Protein AF-A0A8S9LQL3-F1 (afdb_monomer_lite)

Organism: Brassica cretica (NCBI:txid69181)

Radius of gyration: 16.99 Å; chains: 1; bounding box: 40×44×45 Å

Secondary structure (DSSP, 8-state):
---PPPPTTPPPS--HHHHHHHHHHTT--TTS---PPPTT-BTTBPPTT-----HHHHHTT---SSPPHHHHHHHHHTT--GGGB-HHHHHHHHHHHHHHHHTTPPP-HHHHHHHEEEEEETTTTEEEEEE-TT-TTTHHHHHHHHHHHHHHHHHHTT--

Foldseek 3Di:
DDDDPDDVQPFDPDDPVNVVVLCVVLVADPVDDDDGDDGPDDQVHHDPPDHHDDPCCCPPLVQGPPGDPQVVQLCVVLVHGNVQEDSVQSNVVVLVVVVCVVVVHDDHSVNLVQQWDWDDDPPGSHIYTDGDPPCPVVVVVSVVVSVVVVVVVVVVVVPD

pLDDT: mean 80.4, std 18.72, range [28.25, 97.31]

Sequence (160 aa):
MNHRPVEAGAPSRSTSEFLEVMRSFYHMSDAVEFRVPRQGECASSPPEGFFTCYEAFVVRCRLWFPIPEIIVRVLGRFEVAISQLNPLSIQHLIGILVLSYEHGLSLTADHFEALLRLQIIRDTDTYKLVPRNFMSVEWSFFLDFLYAEESSKGAEVCAS

Structure (mmCIF, N/CA/C/O backbone):
data_AF-A0A8S9LQL3-F1
#
_entry.id   AF-A0A8S9LQL3-F1
#
loop_
_atom_site.group_PDB
_atom_site.id
_atom_site.type_symbol
_atom_site.label_atom_id
_atom_site.label_alt_id
_atom_site.label_comp_id
_atom_site.label_asym_id
_atom_site.label_entity_id
_atom_site.label_seq_id
_atom_site.pdbx_PDB_ins_code
_atom_site.Cartn_x
_atom_site.Cartn_y
_atom_site.Cartn_z
_atom_site.occupancy
_atom_site.B_iso_or_equiv
_atom_site.auth_seq_id
_atom_site.auth_comp_id
_atom_site.auth_asym_id
_atom_site.auth_atom_id
_atom_site.pdbx_PDB_model_num
ATOM 1 N N . MET A 1 1 ? 8.532 12.648 15.433 1.00 34.28 1 MET A N 1
ATOM 2 C CA . MET A 1 1 ? 7.172 12.301 15.901 1.00 34.28 1 MET A CA 1
ATOM 3 C C . MET A 1 1 ? 7.318 11.452 17.149 1.00 34.28 1 MET A C 1
ATOM 5 O O . MET A 1 1 ? 8.000 10.441 17.088 1.00 34.28 1 MET A O 1
ATOM 9 N N . ASN A 1 2 ? 6.750 11.885 18.275 1.00 28.25 2 ASN A N 1
ATOM 10 C CA . ASN A 1 2 ? 6.741 11.093 19.505 1.00 28.25 2 ASN A CA 1
ATOM 11 C C . ASN A 1 2 ? 5.686 9.991 19.356 1.00 28.25 2 ASN A C 1
ATOM 13 O O . ASN A 1 2 ? 4.490 10.283 19.372 1.00 28.25 2 ASN A O 1
ATOM 17 N N . HIS A 1 3 ? 6.120 8.746 19.166 1.00 44.94 3 HIS A N 1
ATOM 18 C CA . HIS A 1 3 ? 5.233 7.588 19.174 1.00 44.94 3 HIS A CA 1
ATOM 19 C C . HIS A 1 3 ? 4.821 7.307 20.620 1.00 44.94 3 HIS A C 1
ATOM 21 O O . HIS A 1 3 ? 5.564 6.697 21.382 1.00 44.94 3 HIS A O 1
ATOM 27 N N . ARG A 1 4 ? 3.639 7.786 21.021 1.00 45.12 4 ARG A N 1
ATOM 28 C CA . ARG A 1 4 ? 2.955 7.189 22.170 1.00 45.12 4 ARG A CA 1
ATOM 29 C C . ARG A 1 4 ? 2.457 5.809 21.731 1.00 45.12 4 ARG A C 1
ATOM 31 O O . ARG A 1 4 ? 1.842 5.738 20.664 1.00 45.12 4 ARG A O 1
ATOM 38 N N . PRO A 1 5 ? 2.707 4.741 22.505 1.00 51.28 5 PRO A N 1
ATOM 39 C CA . PRO A 1 5 ? 2.065 3.457 22.266 1.00 51.28 5 PRO A CA 1
ATOM 40 C C . PRO A 1 5 ? 0.549 3.667 22.271 1.00 51.28 5 PRO A C 1
ATOM 42 O O . PRO A 1 5 ? 0.011 4.271 23.199 1.00 51.28 5 PRO A O 1
ATOM 45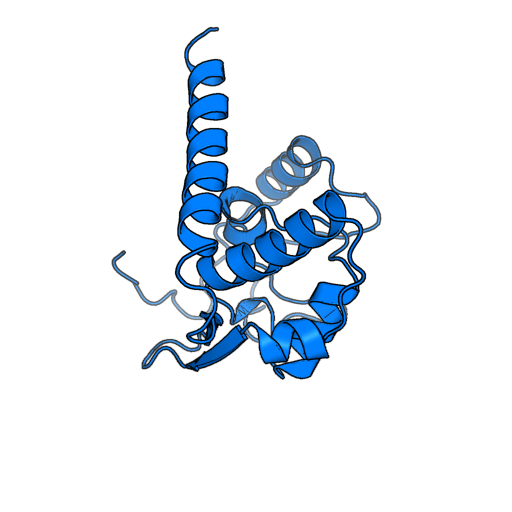 N N . VAL A 1 6 ? -0.128 3.240 21.208 1.00 58.03 6 VAL A N 1
ATOM 46 C CA . VAL A 1 6 ? -1.593 3.184 21.196 1.00 58.03 6 VAL A CA 1
ATOM 47 C C . VAL A 1 6 ? -1.986 2.064 22.155 1.00 58.03 6 VAL A C 1
ATOM 49 O O . VAL A 1 6 ? -1.499 0.945 22.011 1.00 58.03 6 VAL A O 1
ATOM 52 N N . GLU A 1 7 ? -2.810 2.367 23.159 1.00 57.31 7 GLU A N 1
ATOM 53 C CA . GLU A 1 7 ? -3.275 1.359 24.113 1.00 57.31 7 GLU A CA 1
ATOM 54 C C . GLU A 1 7 ? -4.051 0.256 23.382 1.00 57.31 7 GLU A C 1
ATOM 56 O O . GLU A 1 7 ? -4.892 0.527 22.520 1.00 57.31 7 GLU A O 1
ATOM 61 N N . ALA A 1 8 ? -3.763 -1.001 23.721 1.00 60.75 8 ALA A N 1
ATOM 62 C CA . ALA A 1 8 ? -4.481 -2.139 23.167 1.00 60.75 8 ALA A CA 1
ATOM 63 C C . ALA A 1 8 ? -5.974 -2.029 23.521 1.00 60.75 8 ALA A C 1
ATOM 65 O O . ALA A 1 8 ? -6.335 -1.948 24.693 1.00 60.75 8 ALA A O 1
ATOM 66 N N . GLY A 1 9 ? -6.837 -2.009 22.502 1.00 62.66 9 GLY A N 1
ATOM 67 C CA . GLY A 1 9 ? -8.284 -1.843 22.675 1.00 62.66 9 GLY A CA 1
ATOM 68 C C . GLY A 1 9 ? -8.772 -0.392 22.744 1.00 62.66 9 GLY A C 1
ATOM 69 O O . GLY A 1 9 ? -9.968 -0.179 22.950 1.00 62.66 9 GLY A O 1
ATOM 70 N N . ALA A 1 10 ? -7.897 0.602 22.543 1.00 67.69 10 ALA A N 1
ATOM 71 C CA . ALA A 1 10 ? -8.336 1.981 22.361 1.00 67.69 10 ALA A CA 1
ATOM 72 C C . ALA A 1 10 ? -9.266 2.090 21.134 1.00 67.69 10 ALA A C 1
ATOM 74 O O . ALA A 1 10 ? -8.989 1.474 20.098 1.00 67.69 10 ALA A O 1
ATOM 75 N N . PRO A 1 11 ? -10.359 2.869 21.223 1.00 71.88 11 PRO A N 1
ATOM 76 C CA . PRO A 1 11 ? -11.258 3.061 20.096 1.00 71.88 11 PRO A CA 1
ATOM 77 C C . PRO A 1 11 ? -10.519 3.694 18.915 1.00 71.88 11 PRO A C 1
ATOM 79 O O . PRO A 1 11 ? -9.566 4.463 19.083 1.00 71.88 11 PRO A O 1
ATOM 82 N N . SER A 1 12 ? -10.984 3.377 17.705 1.00 79.25 12 SER A N 1
ATOM 83 C CA . SER A 1 12 ? -10.486 4.025 16.497 1.00 79.25 12 SER A CA 1
ATOM 84 C C . SER A 1 12 ? -10.614 5.541 16.620 1.00 79.25 12 SER A C 1
ATOM 86 O O . SER A 1 12 ? -11.613 6.062 17.111 1.00 79.25 12 SER A O 1
ATOM 88 N N . ARG A 1 13 ? -9.596 6.255 16.137 1.00 83.06 13 ARG A N 1
ATOM 89 C CA . ARG A 1 13 ? -9.666 7.713 15.978 1.00 83.06 13 ARG A CA 1
ATOM 90 C C . ARG A 1 13 ? -10.465 8.128 14.737 1.00 83.06 13 ARG A C 1
ATOM 92 O O . ARG A 1 13 ? -10.796 9.301 14.619 1.00 83.06 13 ARG A O 1
ATOM 99 N N . SER A 1 14 ? -10.737 7.177 13.844 1.00 86.12 14 SER A N 1
ATOM 100 C CA . SER A 1 14 ? -11.553 7.351 12.643 1.00 86.12 14 SER A CA 1
ATOM 101 C C . SER A 1 14 ? -13.037 7.252 12.971 1.00 86.12 14 SER A C 1
ATOM 103 O O . SER A 1 14 ? -13.421 6.429 13.806 1.00 86.12 14 SER A O 1
ATOM 105 N N . THR A 1 15 ? -13.869 8.016 12.268 1.00 90.31 15 THR A N 1
ATOM 106 C CA . THR A 1 15 ? -15.334 7.937 12.360 1.00 90.31 15 THR A CA 1
ATOM 107 C C . THR A 1 15 ? -15.944 7.597 11.001 1.00 90.31 15 THR A C 1
ATOM 109 O O . THR A 1 15 ? -15.305 7.780 9.964 1.00 90.31 15 THR A O 1
ATOM 112 N N . SER A 1 16 ? -17.185 7.102 10.989 1.00 90.50 16 SER A N 1
ATOM 113 C CA . SER A 1 16 ? -17.941 6.839 9.754 1.00 90.50 16 SER A CA 1
ATOM 114 C C . SER A 1 16 ? -18.029 8.075 8.864 1.00 90.50 16 SER A C 1
ATOM 116 O O . SER A 1 16 ? -17.794 7.986 7.663 1.00 90.50 16 SER A O 1
ATOM 118 N N . GLU A 1 17 ? -18.275 9.237 9.466 1.00 93.50 17 GLU A N 1
ATOM 119 C CA . GLU A 1 17 ? -18.403 10.516 8.762 1.00 93.50 17 GLU A CA 1
ATOM 120 C C . GLU A 1 17 ? -17.076 10.900 8.099 1.00 93.50 17 GLU A C 1
ATOM 122 O O . GLU A 1 17 ? -17.052 11.381 6.967 1.00 93.50 17 GLU A O 1
ATOM 127 N N . PHE A 1 18 ? -15.945 10.646 8.767 1.00 91.50 18 PHE A N 1
ATOM 128 C CA . PHE A 1 18 ? -14.633 10.889 8.174 1.00 91.50 18 PHE A CA 1
ATOM 129 C C . PHE A 1 18 ? -14.363 9.974 6.972 1.00 91.50 18 PHE A C 1
ATOM 131 O O . PHE A 1 18 ? -13.838 10.435 5.956 1.00 91.50 18 PHE A O 1
ATOM 138 N N . LEU A 1 19 ? -14.760 8.699 7.046 1.00 91.62 19 LEU A N 1
ATOM 139 C CA . LEU A 1 19 ? -14.639 7.769 5.918 1.00 91.62 19 LEU A CA 1
ATOM 140 C C . LEU A 1 19 ? -15.507 8.196 4.725 1.00 91.62 19 LEU A C 1
ATOM 142 O O . LEU A 1 19 ? -15.059 8.090 3.582 1.00 91.62 19 LEU A O 1
ATOM 146 N N . GLU A 1 20 ? -16.711 8.719 4.970 1.00 92.75 20 GLU A N 1
ATOM 147 C CA . GLU A 1 20 ? -17.578 9.279 3.924 1.00 92.75 20 GLU A CA 1
ATOM 148 C C . GLU A 1 20 ? -16.946 10.504 3.253 1.00 92.75 20 GLU A C 1
ATOM 150 O O . GLU A 1 20 ? -16.898 10.583 2.021 1.00 92.75 20 GLU A O 1
ATOM 155 N N . VAL A 1 21 ? -16.388 11.424 4.049 1.00 92.75 21 VAL A N 1
ATOM 156 C CA . VAL A 1 21 ? -15.652 12.591 3.537 1.00 92.75 21 VAL A CA 1
ATOM 157 C C . VAL A 1 21 ? -14.460 12.150 2.694 1.00 92.75 21 VAL A C 1
ATOM 159 O O . VAL A 1 21 ? -14.289 12.642 1.579 1.00 92.75 21 VAL A O 1
ATOM 162 N N . MET A 1 22 ? -13.661 11.195 3.180 1.00 90.75 22 MET A N 1
ATOM 163 C CA . MET A 1 22 ? -12.547 10.642 2.412 1.00 90.75 22 MET A CA 1
ATOM 164 C C . MET A 1 22 ? -13.023 10.033 1.091 1.00 90.75 22 MET A C 1
ATOM 166 O O . MET A 1 22 ? -12.433 10.318 0.049 1.00 90.75 22 MET A O 1
ATOM 170 N N . ARG A 1 23 ? -14.075 9.204 1.109 1.00 91.38 23 ARG A N 1
ATOM 171 C CA . ARG A 1 23 ? -14.612 8.569 -0.106 1.00 91.38 23 ARG A CA 1
ATOM 172 C C . ARG A 1 23 ? -15.020 9.612 -1.137 1.00 91.38 23 ARG A C 1
ATOM 174 O O . ARG A 1 23 ? -14.625 9.485 -2.294 1.00 91.38 23 ARG A O 1
ATOM 181 N N . SER A 1 24 ? -15.746 10.642 -0.709 1.00 91.69 24 SER A N 1
ATOM 182 C CA . SER A 1 24 ? -16.176 11.739 -1.577 1.00 91.69 24 SER A CA 1
ATOM 183 C C . SER A 1 24 ? -14.984 12.512 -2.150 1.00 91.69 24 SER A C 1
ATOM 185 O O . SER A 1 24 ? -14.859 12.652 -3.366 1.00 91.69 24 SER A O 1
ATOM 187 N N . PHE A 1 25 ? -14.059 12.941 -1.286 1.00 91.12 25 PHE A N 1
ATOM 188 C CA . PHE A 1 25 ? -12.931 13.793 -1.667 1.00 91.12 25 PHE A CA 1
ATOM 189 C C . PHE A 1 25 ? -11.923 13.095 -2.591 1.00 91.12 25 PHE A C 1
ATOM 191 O O . PHE A 1 25 ? -11.362 13.727 -3.482 1.00 91.12 25 PHE A O 1
ATOM 198 N N . TYR A 1 26 ? -11.691 11.794 -2.394 1.00 89.19 26 TYR A N 1
ATOM 199 C CA . TYR A 1 26 ? -10.761 11.003 -3.208 1.00 89.19 26 TYR A CA 1
ATOM 200 C C . TYR A 1 26 ? -11.449 10.205 -4.324 1.00 89.19 26 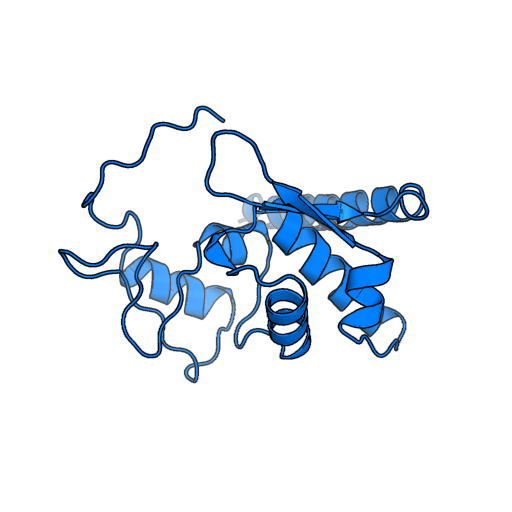TYR A C 1
ATOM 202 O O . TYR A 1 26 ? -10.797 9.373 -4.953 1.00 89.19 26 TYR A O 1
ATOM 210 N N . HIS A 1 27 ? -12.744 10.440 -4.567 1.00 90.00 27 HIS A N 1
ATOM 211 C CA . HIS A 1 27 ? -13.543 9.745 -5.584 1.00 90.00 27 HIS A CA 1
ATOM 212 C C . HIS A 1 27 ? -13.400 8.216 -5.522 1.00 90.00 27 HIS A C 1
ATOM 214 O O . HIS A 1 27 ? -13.264 7.539 -6.543 1.00 90.00 27 HIS A O 1
ATOM 220 N N . MET A 1 28 ? -13.384 7.665 -4.306 1.00 90.06 28 MET A N 1
ATOM 221 C CA . MET A 1 28 ? -13.185 6.230 -4.115 1.00 90.06 28 MET A CA 1
ATOM 222 C C . MET A 1 28 ? -14.432 5.459 -4.551 1.00 90.06 28 MET A C 1
ATOM 224 O O . MET A 1 28 ? -15.555 5.858 -4.251 1.00 90.06 28 MET A O 1
ATOM 228 N N . SER A 1 29 ? -14.225 4.339 -5.245 1.00 90.06 29 SER A N 1
ATOM 229 C CA . SER A 1 29 ? -15.313 3.509 -5.768 1.00 90.06 29 SER A CA 1
ATOM 230 C C . SER A 1 29 ? -16.187 2.916 -4.656 1.00 90.06 29 SER A C 1
ATOM 232 O O . SER A 1 29 ? -15.672 2.419 -3.652 1.00 90.06 29 SER A O 1
ATOM 234 N N . ASP A 1 30 ? -17.500 2.858 -4.893 1.00 90.19 30 ASP A N 1
ATOM 235 C CA . ASP A 1 30 ? -18.459 2.142 -4.036 1.00 90.19 30 ASP A CA 1
ATOM 236 C C . ASP A 1 30 ? -18.238 0.620 -4.022 1.00 90.19 30 ASP A C 1
ATOM 238 O O . ASP A 1 30 ? -18.784 -0.077 -3.171 1.00 90.19 30 ASP A O 1
ATOM 242 N N . ALA A 1 31 ? -17.397 0.093 -4.921 1.00 91.31 31 ALA A N 1
ATOM 243 C CA . ALA A 1 31 ? -16.974 -1.306 -4.903 1.00 91.31 31 ALA A CA 1
ATOM 244 C C . ALA A 1 31 ? -16.055 -1.652 -3.713 1.00 91.31 31 ALA A C 1
ATOM 246 O O . ALA A 1 31 ? -15.807 -2.830 -3.462 1.00 91.31 31 ALA A O 1
ATOM 247 N N . VAL A 1 32 ? -15.525 -0.651 -2.997 1.00 91.31 32 VAL A N 1
ATOM 248 C CA . VAL A 1 32 ? -14.659 -0.843 -1.826 1.00 91.31 32 VAL A CA 1
ATOM 249 C C . VAL A 1 32 ? -15.400 -0.424 -0.563 1.00 91.31 32 VAL A C 1
ATOM 251 O O . VAL A 1 32 ? -15.824 0.725 -0.438 1.00 91.31 32 VAL A O 1
ATOM 254 N N . GLU A 1 33 ? -15.511 -1.333 0.404 1.00 93.19 33 GLU A N 1
ATOM 255 C CA . GLU A 1 33 ? -16.073 -1.042 1.724 1.00 93.19 33 GLU A CA 1
ATOM 256 C C . GLU A 1 33 ? -14.998 -0.482 2.669 1.00 93.19 33 GLU A C 1
ATOM 258 O O . GLU A 1 33 ? -13.986 -1.129 2.936 1.00 93.19 33 GLU A O 1
ATOM 263 N N . PHE A 1 34 ? -15.245 0.711 3.218 1.00 91.56 34 PHE A N 1
ATOM 264 C CA . PHE A 1 34 ? -14.481 1.258 4.339 1.00 91.56 34 PHE A CA 1
ATOM 265 C C . PHE A 1 34 ? -15.305 1.130 5.615 1.00 91.56 34 PHE A C 1
ATOM 267 O O . PHE A 1 34 ? -16.468 1.533 5.650 1.00 91.56 34 PHE A O 1
ATOM 274 N N . ARG A 1 35 ? -14.693 0.597 6.675 1.00 90.75 35 ARG A N 1
ATOM 275 C CA . ARG A 1 35 ? -15.363 0.343 7.952 1.00 90.75 35 ARG A CA 1
ATOM 276 C C . ARG A 1 35 ? -14.449 0.721 9.111 1.00 90.75 35 ARG A C 1
ATOM 278 O O . ARG A 1 35 ? -13.286 0.323 9.144 1.00 90.75 35 ARG A O 1
ATOM 285 N N . VAL A 1 36 ? -14.987 1.454 10.082 1.00 89.69 36 VAL A N 1
ATOM 286 C CA . VAL A 1 36 ? -14.301 1.702 11.357 1.00 89.69 36 VAL A CA 1
ATOM 287 C C . VAL A 1 36 ? -14.254 0.392 12.164 1.00 89.69 36 VAL A C 1
ATOM 289 O O . VAL A 1 36 ? -15.280 -0.293 12.233 1.00 89.69 36 VAL A O 1
ATOM 292 N N . PRO A 1 37 ? -13.113 0.023 12.783 1.00 86.50 37 PRO A N 1
ATOM 293 C CA . PRO A 1 37 ? -13.041 -1.142 13.664 1.00 86.50 37 PRO A CA 1
ATOM 294 C C . PRO A 1 37 ? -14.091 -1.088 14.782 1.00 86.50 37 PRO A C 1
ATOM 296 O O . PRO A 1 37 ? -14.267 -0.053 15.432 1.00 86.50 37 PRO A O 1
ATOM 299 N N . ARG A 1 38 ? -14.784 -2.204 15.014 1.00 86.31 38 ARG A N 1
ATOM 300 C CA . ARG A 1 38 ? -15.747 -2.362 16.114 1.00 86.31 38 ARG A CA 1
ATOM 301 C C . ARG A 1 38 ? -15.019 -2.580 17.439 1.00 86.31 38 ARG A C 1
ATOM 303 O O . ARG A 1 38 ? -13.837 -2.916 17.476 1.00 86.31 38 ARG A O 1
ATOM 310 N N . GLN A 1 39 ? -15.741 -2.428 18.548 1.00 82.81 39 GLN A N 1
ATOM 311 C CA . GLN A 1 39 ? -15.192 -2.713 19.872 1.00 82.81 39 GLN A CA 1
ATOM 312 C C . GLN A 1 39 ? -14.646 -4.150 19.939 1.00 82.81 39 GLN A C 1
ATOM 314 O O . GLN A 1 39 ? -15.351 -5.100 19.605 1.00 82.81 39 GLN A O 1
ATOM 319 N N . GLY A 1 40 ? -13.393 -4.293 20.375 1.00 82.44 40 GLY A N 1
ATOM 320 C CA . GLY A 1 40 ? -12.699 -5.581 20.473 1.00 82.44 40 GLY A CA 1
ATOM 321 C C . GLY A 1 40 ? -11.972 -6.025 19.199 1.00 82.44 40 GLY A C 1
ATOM 322 O O . GLY A 1 40 ? -11.170 -6.952 19.268 1.00 82.44 40 GLY A O 1
ATOM 323 N N . GLU A 1 41 ? -12.188 -5.364 18.059 1.00 86.50 41 GLU A N 1
ATOM 324 C CA . GLU A 1 41 ? -11.395 -5.601 16.850 1.00 86.50 41 GLU A CA 1
ATOM 325 C C . GLU A 1 41 ? -10.066 -4.830 16.916 1.00 86.50 41 GLU A C 1
ATOM 327 O O . GLU A 1 41 ? -9.991 -3.724 17.456 1.00 86.50 41 GLU A O 1
ATOM 332 N N . CYS A 1 42 ? -9.004 -5.407 16.349 1.00 81.50 42 CYS A N 1
ATOM 333 C CA . CYS A 1 42 ? -7.666 -4.820 16.364 1.00 81.50 42 CYS A CA 1
ATOM 334 C C . CYS A 1 42 ? -7.104 -4.686 14.947 1.00 81.50 42 CYS A C 1
ATOM 336 O O . CYS A 1 42 ? -7.281 -5.564 14.108 1.00 81.50 42 CYS A O 1
ATOM 338 N N . ALA A 1 43 ? -6.334 -3.623 14.713 1.00 79.81 43 ALA A N 1
ATOM 339 C CA . ALA A 1 43 ? -5.593 -3.392 13.475 1.00 79.81 43 ALA A CA 1
ATOM 340 C C . ALA A 1 43 ? -4.680 -4.568 13.068 1.00 79.81 43 ALA A C 1
ATOM 342 O O . ALA A 1 43 ? -4.510 -4.826 11.877 1.00 79.81 43 ALA A O 1
ATOM 343 N N . SER A 1 44 ? -4.093 -5.282 14.033 1.00 82.31 44 SER A N 1
ATOM 344 C CA . SER A 1 44 ? -3.232 -6.445 13.773 1.00 82.31 44 SER A CA 1
ATOM 345 C C . SER A 1 44 ? -4.000 -7.738 13.475 1.00 82.31 44 SER A C 1
ATOM 347 O O . SER A 1 44 ? -3.392 -8.712 13.048 1.00 82.31 44 SER A O 1
ATOM 349 N N . SER A 1 45 ? -5.319 -7.753 13.683 1.00 85.31 45 SER A N 1
ATOM 350 C CA . SER A 1 45 ? -6.191 -8.909 13.454 1.00 85.31 45 SER A CA 1
ATOM 351 C C . SER A 1 45 ? -7.518 -8.442 12.839 1.00 85.31 45 SER A C 1
ATOM 353 O O . SER A 1 45 ? -8.546 -8.449 13.526 1.00 85.31 45 SER A O 1
ATOM 355 N N . PRO A 1 46 ? -7.504 -7.983 11.572 1.00 88.00 46 PRO A N 1
ATOM 356 C CA . PRO A 1 46 ? -8.716 -7.537 10.897 1.00 88.00 46 PRO A CA 1
ATOM 357 C C . PRO A 1 46 ? -9.708 -8.704 10.717 1.00 88.00 46 PRO A C 1
ATOM 359 O O . PRO A 1 46 ? -9.284 -9.861 10.655 1.00 88.00 46 PRO A O 1
ATOM 362 N N . PRO A 1 47 ? -11.023 -8.432 10.624 1.00 90.12 47 PRO A N 1
ATOM 363 C CA . PRO A 1 47 ? -12.009 -9.466 10.321 1.00 90.12 47 PRO A CA 1
ATOM 364 C C . PRO A 1 47 ? -11.775 -10.108 8.953 1.00 90.12 47 PRO A C 1
ATOM 366 O O . PRO A 1 47 ? -11.179 -9.507 8.059 1.00 90.12 47 PRO A O 1
ATOM 369 N N . GLU A 1 48 ? -12.318 -11.310 8.768 1.00 90.81 48 GLU A N 1
ATOM 370 C CA . GLU A 1 48 ? -12.283 -12.008 7.484 1.00 90.81 48 GLU A CA 1
ATOM 371 C C . GLU A 1 48 ? -12.852 -11.135 6.352 1.00 90.81 48 GLU A C 1
ATOM 373 O O . GLU A 1 48 ? -13.879 -10.475 6.511 1.00 90.81 48 GLU A O 1
ATOM 378 N N . GLY A 1 49 ? -12.152 -11.103 5.215 1.00 91.38 49 GLY A N 1
ATOM 379 C CA . GLY A 1 49 ? -12.490 -10.249 4.071 1.00 91.38 49 GLY A CA 1
ATOM 380 C C . GLY A 1 49 ? -11.977 -8.808 4.166 1.00 91.38 49 GLY A C 1
ATOM 381 O O . GLY A 1 49 ? -12.066 -8.077 3.182 1.00 91.38 49 GLY A O 1
ATOM 382 N N . PHE A 1 50 ? -11.389 -8.404 5.297 1.00 92.06 50 PHE A N 1
ATOM 383 C CA . PHE A 1 50 ? -10.817 -7.073 5.492 1.00 92.06 50 PHE A CA 1
ATOM 384 C C . PHE A 1 50 ? -9.305 -7.131 5.711 1.00 92.06 50 PHE A C 1
ATOM 386 O O . PHE A 1 50 ? -8.741 -8.107 6.201 1.00 92.06 50 PHE A O 1
ATOM 393 N N . PHE A 1 51 ? -8.642 -6.022 5.401 1.00 91.88 51 PHE A N 1
ATOM 394 C CA . PHE A 1 51 ? -7.282 -5.744 5.843 1.00 91.88 51 PHE A CA 1
ATOM 395 C C . PHE A 1 51 ? -7.239 -4.366 6.500 1.00 91.88 51 PHE A C 1
ATOM 397 O O . PHE A 1 51 ? -8.113 -3.524 6.286 1.00 91.88 51 PHE A O 1
ATOM 404 N N . THR A 1 52 ? -6.203 -4.117 7.294 1.00 91.06 52 THR A N 1
ATOM 405 C CA . THR A 1 52 ? -6.027 -2.816 7.940 1.00 91.06 52 THR A CA 1
ATOM 406 C C . THR A 1 52 ? -5.301 -1.844 7.018 1.00 91.06 52 THR A C 1
ATOM 408 O O . THR A 1 52 ? -4.230 -2.150 6.498 1.00 91.06 52 THR A O 1
ATOM 411 N N . CYS A 1 53 ? -5.843 -0.637 6.873 1.00 90.38 53 CYS A N 1
ATOM 412 C CA . CYS A 1 53 ? -5.208 0.472 6.170 1.00 90.38 53 CYS A CA 1
ATOM 413 C C . CYS A 1 53 ? -5.286 1.732 7.032 1.00 90.38 53 CYS A C 1
ATOM 415 O O . CYS A 1 53 ? -6.357 2.081 7.525 1.00 90.38 53 CYS A O 1
ATOM 417 N N . TYR A 1 54 ? -4.165 2.431 7.211 1.00 89.06 54 TYR A N 1
ATOM 418 C CA . TYR A 1 54 ? -4.171 3.704 7.927 1.00 89.06 54 TYR A CA 1
ATOM 419 C C . TYR A 1 54 ? -4.657 4.833 7.020 1.00 89.06 54 TYR A C 1
ATOM 421 O O . TYR A 1 54 ? -4.255 4.924 5.861 1.00 89.06 54 TYR A O 1
ATOM 429 N N . GLU A 1 55 ? -5.443 5.755 7.575 1.00 89.94 55 GLU A N 1
ATOM 430 C CA . GLU A 1 55 ? -5.943 6.951 6.875 1.00 89.94 55 GLU A CA 1
ATOM 431 C C . GLU A 1 55 ? -4.812 7.750 6.218 1.00 89.94 55 GLU A C 1
ATOM 433 O O . GLU A 1 55 ? -4.948 8.246 5.103 1.00 89.94 55 GLU A O 1
ATOM 438 N N . ALA A 1 56 ? -3.655 7.823 6.887 1.00 90.06 56 ALA A N 1
ATOM 439 C CA . ALA A 1 56 ? -2.474 8.514 6.385 1.00 90.06 56 ALA A CA 1
ATOM 440 C C . ALA A 1 56 ? -2.011 7.993 5.015 1.00 90.06 56 ALA A C 1
ATOM 442 O O . ALA A 1 56 ? -1.443 8.766 4.247 1.00 90.06 56 ALA A O 1
ATOM 443 N N . PHE A 1 57 ? -2.263 6.725 4.678 1.00 92.75 57 PHE A N 1
ATOM 444 C CA . PHE A 1 57 ? -1.893 6.184 3.370 1.00 92.75 57 PHE A CA 1
ATOM 445 C C . PHE A 1 57 ? -2.734 6.781 2.247 1.00 92.75 57 PHE A C 1
ATOM 447 O O . PHE A 1 57 ? -2.202 7.058 1.177 1.00 92.75 57 PHE A O 1
ATOM 454 N N . VAL A 1 58 ? -4.010 7.065 2.497 1.00 91.25 58 VAL A N 1
ATOM 455 C CA . VAL A 1 58 ? -4.861 7.762 1.525 1.00 91.25 58 VAL A CA 1
ATOM 456 C C . VAL A 1 58 ? -4.551 9.253 1.543 1.00 91.25 58 VAL A C 1
ATOM 458 O O . VAL A 1 58 ? -4.227 9.843 0.514 1.00 91.25 58 VAL A O 1
ATOM 461 N N . VAL A 1 59 ? -4.569 9.854 2.737 1.00 89.62 59 VAL A N 1
ATOM 462 C CA . VAL A 1 59 ? -4.517 11.311 2.884 1.00 89.62 59 VAL A CA 1
ATOM 463 C C . VAL A 1 59 ? -3.150 11.886 2.515 1.00 89.62 59 VAL A C 1
ATOM 465 O O . VAL A 1 59 ? -3.075 12.904 1.830 1.00 89.62 59 VAL A O 1
ATOM 468 N N . ARG A 1 60 ? -2.062 11.236 2.949 1.00 88.50 60 ARG A N 1
ATOM 469 C CA . ARG A 1 60 ? -0.683 11.725 2.756 1.00 88.50 60 ARG A CA 1
ATOM 470 C C . ARG A 1 60 ? 0.060 10.996 1.649 1.00 88.50 60 ARG A C 1
ATOM 472 O O . ARG A 1 60 ? 0.834 11.615 0.929 1.00 88.50 60 ARG A O 1
ATOM 479 N N . CYS A 1 61 ? -0.149 9.688 1.517 1.00 90.44 61 CYS A N 1
ATOM 480 C CA . CYS A 1 61 ? 0.589 8.882 0.542 1.00 90.44 61 CYS A CA 1
ATOM 481 C C . CYS A 1 61 ? -0.150 8.707 -0.787 1.00 90.44 61 CYS A C 1
ATOM 483 O O . CYS A 1 61 ? 0.414 8.100 -1.692 1.00 90.44 61 CYS A O 1
ATOM 485 N N . ARG A 1 62 ? -1.376 9.242 -0.907 1.00 89.62 62 ARG A N 1
ATOM 486 C CA . ARG A 1 62 ? -2.202 9.189 -2.122 1.00 89.62 62 ARG A CA 1
ATOM 487 C C . ARG A 1 62 ? -2.486 7.761 -2.600 1.00 89.62 62 ARG A C 1
ATOM 489 O O . ARG A 1 62 ? -2.635 7.541 -3.794 1.00 89.62 62 ARG A O 1
ATOM 496 N N . LEU A 1 63 ? -2.567 6.791 -1.689 1.00 92.56 63 LEU A N 1
ATOM 497 C CA . LEU A 1 63 ? -3.004 5.440 -2.033 1.00 92.56 63 LEU A CA 1
ATOM 498 C C . LEU A 1 63 ? -4.444 5.488 -2.560 1.00 92.56 63 LEU A C 1
ATOM 500 O O . LEU A 1 63 ? -5.340 5.974 -1.868 1.00 92.56 63 LEU A O 1
ATOM 504 N N . TRP A 1 64 ? -4.654 4.971 -3.768 1.00 88.12 64 TRP A N 1
ATOM 505 C CA . TRP A 1 64 ? -5.962 4.940 -4.421 1.00 88.12 64 TRP A CA 1
ATOM 506 C C . TRP A 1 64 ? -6.673 3.604 -4.204 1.00 88.12 64 TRP A C 1
ATOM 508 O O . TRP A 1 64 ? -6.036 2.572 -3.973 1.00 88.12 64 TRP A O 1
ATOM 518 N N . PHE A 1 65 ? -8.000 3.635 -4.332 1.00 91.50 65 PHE A N 1
ATOM 519 C CA . PHE A 1 65 ? -8.866 2.470 -4.205 1.00 91.50 65 PHE A CA 1
ATOM 520 C C . PHE A 1 65 ? -9.747 2.284 -5.451 1.00 91.50 65 PHE A C 1
ATOM 522 O O . PHE A 1 65 ? -10.326 3.267 -5.917 1.00 91.50 65 PHE A O 1
ATOM 529 N N . PRO A 1 66 ? -9.903 1.046 -5.965 1.00 92.38 66 PRO A N 1
ATOM 530 C CA . PRO A 1 66 ? -9.292 -0.202 -5.482 1.00 92.38 66 PRO A CA 1
ATOM 531 C C . PRO A 1 66 ? -7.759 -0.203 -5.614 1.00 92.38 66 PRO A C 1
ATOM 533 O O . PRO A 1 66 ? -7.216 0.403 -6.535 1.00 92.38 66 PRO A O 1
ATOM 536 N N . ILE A 1 67 ? -7.063 -0.856 -4.672 1.00 93.44 67 ILE A N 1
ATOM 537 C CA . ILE A 1 67 ? -5.592 -0.923 -4.684 1.00 93.44 67 ILE A CA 1
ATOM 538 C C . ILE A 1 67 ? -5.154 -1.614 -5.981 1.00 93.44 67 ILE A C 1
ATOM 540 O O . ILE A 1 67 ? -5.598 -2.739 -6.231 1.00 93.44 67 ILE A O 1
ATOM 544 N N . PRO A 1 68 ? -4.277 -0.999 -6.797 1.00 92.94 68 PRO A N 1
ATOM 545 C CA . PRO A 1 68 ? -3.826 -1.618 -8.034 1.00 92.94 68 PRO A CA 1
ATOM 546 C C . PRO A 1 68 ? -3.186 -2.981 -7.800 1.00 92.94 68 PRO A C 1
ATOM 548 O O . PRO A 1 68 ? -2.366 -3.152 -6.896 1.00 92.94 68 PRO A O 1
ATOM 551 N N . GLU A 1 69 ? -3.526 -3.939 -8.661 1.00 94.88 69 GLU A N 1
ATOM 552 C CA . GLU A 1 69 ? -3.113 -5.340 -8.528 1.00 94.88 69 GLU A CA 1
ATOM 553 C C . GLU A 1 69 ? -1.593 -5.492 -8.382 1.00 94.88 69 GLU A C 1
ATOM 555 O O . GLU A 1 69 ? -1.109 -6.313 -7.604 1.00 94.88 69 GLU A O 1
ATOM 560 N N . ILE A 1 70 ? -0.823 -4.655 -9.080 1.00 95.75 70 ILE A N 1
ATOM 561 C CA . ILE A 1 70 ? 0.634 -4.655 -8.979 1.00 95.75 70 ILE A CA 1
ATOM 562 C C . ILE A 1 70 ? 1.123 -4.372 -7.552 1.00 95.75 70 ILE A C 1
ATOM 564 O O . ILE A 1 70 ? 2.033 -5.056 -7.091 1.00 95.75 70 ILE A O 1
ATOM 568 N N . ILE A 1 71 ? 0.493 -3.451 -6.813 1.00 95.56 71 ILE A N 1
ATOM 569 C CA . ILE A 1 71 ? 0.847 -3.177 -5.412 1.00 95.56 71 ILE A CA 1
ATOM 570 C C . ILE A 1 71 ? 0.559 -4.411 -4.555 1.00 95.56 71 ILE A C 1
ATOM 572 O O . ILE A 1 71 ? 1.406 -4.806 -3.758 1.00 95.56 71 ILE A O 1
ATOM 576 N N . VAL A 1 72 ? -0.589 -5.066 -4.756 1.00 95.88 72 VAL A N 1
ATOM 577 C CA . VAL A 1 72 ? -0.946 -6.303 -4.036 1.00 95.88 72 VAL A CA 1
ATOM 578 C C . VAL A 1 72 ? 0.089 -7.404 -4.292 1.00 95.88 72 VAL A C 1
ATOM 580 O O . VAL A 1 72 ? 0.564 -8.040 -3.351 1.00 95.88 72 VAL A O 1
ATOM 583 N N . ARG A 1 73 ? 0.508 -7.589 -5.550 1.00 97.31 73 ARG A N 1
ATOM 584 C CA . ARG A 1 73 ? 1.549 -8.561 -5.923 1.00 97.31 73 ARG A CA 1
ATOM 585 C C . ARG A 1 73 ? 2.905 -8.234 -5.291 1.00 97.31 73 ARG A C 1
ATOM 587 O O . ARG A 1 73 ? 3.604 -9.147 -4.860 1.00 97.31 73 ARG A O 1
ATOM 594 N N . VAL A 1 74 ? 3.277 -6.955 -5.214 1.00 97.00 74 VAL A N 1
ATOM 595 C CA . VAL A 1 74 ? 4.528 -6.503 -4.578 1.00 97.00 74 VAL A CA 1
ATOM 596 C C . VAL A 1 74 ? 4.509 -6.756 -3.073 1.00 97.00 74 VAL A C 1
ATOM 598 O O . VAL A 1 74 ? 5.482 -7.277 -2.534 1.00 97.00 74 VAL A O 1
ATOM 601 N N . LEU A 1 75 ? 3.400 -6.446 -2.399 1.00 96.50 75 LEU A N 1
ATOM 602 C CA . LEU A 1 75 ? 3.221 -6.747 -0.976 1.00 96.50 75 LEU A CA 1
ATOM 603 C C . LEU A 1 75 ? 3.347 -8.251 -0.704 1.00 96.50 75 LEU A C 1
ATOM 605 O O . LEU A 1 75 ? 4.061 -8.644 0.215 1.00 96.50 75 LEU A O 1
ATOM 609 N N . GLY A 1 76 ? 2.731 -9.083 -1.553 1.00 96.56 76 GLY A N 1
ATOM 610 C CA . GLY A 1 76 ? 2.877 -10.538 -1.496 1.00 96.56 76 GLY A CA 1
ATOM 611 C C . GLY A 1 76 ? 4.316 -11.005 -1.727 1.00 96.56 76 GLY A C 1
ATOM 612 O O . GLY A 1 76 ? 4.786 -11.886 -1.019 1.00 96.56 76 GLY A O 1
ATOM 613 N N . ARG A 1 77 ? 5.049 -10.382 -2.661 1.00 97.12 77 ARG A N 1
ATOM 614 C CA . ARG A 1 77 ? 6.461 -10.706 -2.927 1.00 97.12 77 ARG A CA 1
ATOM 615 C C . ARG A 1 77 ? 7.376 -10.388 -1.744 1.00 97.12 77 ARG A C 1
ATOM 617 O O . ARG A 1 77 ? 8.315 -11.133 -1.494 1.00 97.12 77 ARG A O 1
ATOM 624 N N . PHE A 1 78 ? 7.117 -9.289 -1.041 1.00 95.69 78 PHE A N 1
ATOM 625 C CA . PHE A 1 78 ? 7.856 -8.915 0.167 1.00 95.69 78 PHE A CA 1
ATOM 626 C C . PHE A 1 78 ? 7.309 -9.566 1.445 1.00 95.69 78 PHE A C 1
ATOM 628 O O . PHE A 1 78 ? 7.848 -9.296 2.515 1.00 95.69 78 PHE A O 1
ATOM 635 N N . GLU A 1 79 ? 6.255 -10.382 1.339 1.00 95.31 79 GLU A N 1
ATOM 636 C CA . GLU A 1 79 ? 5.576 -11.037 2.464 1.00 95.31 79 GLU A CA 1
ATOM 637 C C . GLU A 1 79 ? 5.209 -10.055 3.592 1.00 95.31 79 GLU A C 1
ATOM 639 O O . GLU A 1 79 ? 5.364 -10.343 4.778 1.00 95.31 79 GLU A O 1
ATOM 644 N N . VAL A 1 80 ? 4.732 -8.861 3.220 1.00 93.44 80 VAL A N 1
ATOM 645 C CA . VAL A 1 80 ? 4.429 -7.775 4.161 1.00 93.44 80 VAL A CA 1
ATOM 646 C C . VAL A 1 80 ? 2.996 -7.289 3.988 1.00 93.44 80 VAL A C 1
ATOM 648 O O . VAL A 1 80 ? 2.532 -7.038 2.873 1.00 93.44 80 VAL A O 1
ATOM 651 N N . ALA A 1 81 ? 2.278 -7.117 5.098 1.00 92.25 81 ALA A N 1
ATOM 652 C CA . ALA A 1 81 ? 0.963 -6.494 5.058 1.00 92.25 81 ALA A CA 1
ATOM 653 C C . ALA A 1 81 ? 1.100 -4.980 4.837 1.00 92.25 81 ALA A C 1
ATOM 655 O O . ALA A 1 81 ? 1.999 -4.337 5.380 1.00 92.25 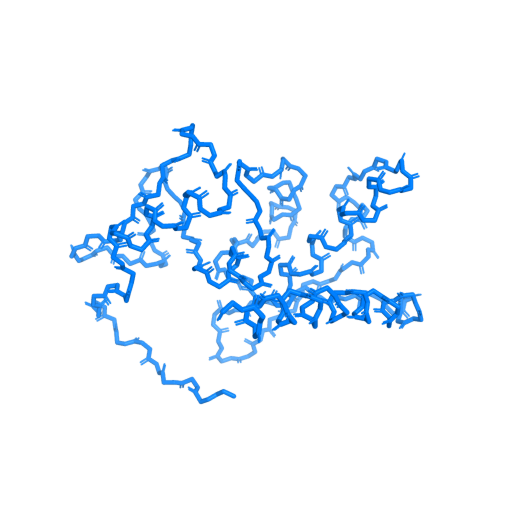81 ALA A O 1
ATOM 656 N N . ILE A 1 82 ? 0.172 -4.375 4.089 1.00 93.44 82 ILE A N 1
ATOM 657 C CA . ILE A 1 82 ? 0.206 -2.928 3.820 1.00 93.44 82 ILE A CA 1
ATOM 658 C C . ILE A 1 82 ? 0.189 -2.089 5.107 1.00 93.44 82 ILE A C 1
ATOM 660 O O . ILE A 1 82 ? 0.873 -1.073 5.179 1.00 93.44 82 ILE A O 1
ATOM 664 N N . SER A 1 83 ? -0.521 -2.542 6.148 1.00 90.75 83 SER A N 1
ATOM 665 C CA . SER A 1 83 ? -0.548 -1.913 7.476 1.00 90.75 83 SER A CA 1
ATOM 666 C C . SER A 1 83 ? 0.811 -1.886 8.165 1.00 90.75 83 SER A C 1
ATOM 668 O O . SER A 1 83 ? 1.032 -1.047 9.029 1.00 90.75 83 SER A O 1
ATOM 670 N N . GLN A 1 84 ? 1.729 -2.778 7.806 1.00 91.94 84 GLN A N 1
ATOM 671 C CA . GLN A 1 84 ? 3.054 -2.819 8.407 1.00 91.94 84 GLN A CA 1
ATOM 672 C C . GLN A 1 84 ? 4.043 -1.908 7.678 1.00 91.94 84 GLN A C 1
ATOM 674 O O . GLN A 1 84 ? 5.158 -1.731 8.152 1.00 91.94 84 GLN A O 1
ATOM 679 N N . LEU A 1 85 ? 3.686 -1.319 6.537 1.00 93.69 85 LEU A N 1
ATOM 680 C CA . LEU A 1 85 ? 4.559 -0.377 5.846 1.00 93.69 85 LEU A CA 1
ATOM 681 C C . LEU A 1 85 ? 4.488 1.010 6.481 1.00 93.69 85 LEU A C 1
ATOM 683 O O . LEU A 1 85 ? 3.427 1.493 6.861 1.00 93.69 85 LEU A O 1
ATOM 687 N N . ASN A 1 86 ? 5.618 1.711 6.552 1.00 91.12 86 ASN A N 1
ATOM 688 C CA . ASN A 1 86 ? 5.578 3.124 6.918 1.00 91.12 86 ASN A CA 1
ATOM 689 C C . ASN A 1 86 ? 5.039 3.997 5.756 1.00 91.12 86 ASN A C 1
ATOM 691 O O . ASN A 1 86 ? 5.121 3.599 4.590 1.00 91.12 86 ASN A O 1
ATOM 695 N N . PRO A 1 87 ? 4.548 5.222 6.034 1.00 90.75 87 PRO A N 1
ATOM 696 C CA . PRO A 1 87 ? 4.015 6.118 5.002 1.00 90.75 87 PRO A CA 1
ATOM 697 C C . PRO A 1 87 ? 4.968 6.371 3.824 1.00 90.75 87 PRO A C 1
ATOM 699 O O . PRO A 1 87 ? 4.540 6.406 2.673 1.00 90.75 87 PRO A O 1
ATOM 702 N N . LEU A 1 88 ? 6.271 6.485 4.094 1.00 90.75 88 LEU A N 1
ATOM 703 C CA . LEU A 1 88 ? 7.283 6.704 3.058 1.00 90.75 88 LEU A CA 1
ATOM 704 C C . LEU A 1 88 ? 7.395 5.509 2.093 1.00 90.75 88 LEU A C 1
ATOM 706 O O . LEU A 1 88 ? 7.610 5.686 0.901 1.00 90.75 88 LEU A O 1
ATOM 710 N N . SER A 1 89 ? 7.200 4.288 2.587 1.00 93.94 89 SER A N 1
ATOM 711 C CA . SER A 1 89 ? 7.195 3.080 1.754 1.00 93.94 89 SER A CA 1
ATOM 712 C C . SER A 1 89 ? 6.012 3.068 0.797 1.00 93.94 89 SER A C 1
ATOM 714 O O . SER A 1 89 ? 6.178 2.707 -0.363 1.00 93.94 89 SER A O 1
ATOM 716 N N . ILE A 1 90 ? 4.838 3.511 1.260 1.00 94.81 90 ILE A N 1
ATOM 717 C CA . ILE A 1 90 ? 3.664 3.676 0.395 1.00 94.81 90 ILE A CA 1
ATOM 718 C C . ILE A 1 90 ? 3.951 4.722 -0.685 1.00 94.81 90 ILE A C 1
ATOM 720 O O . ILE A 1 90 ? 3.681 4.467 -1.853 1.00 94.81 90 ILE A O 1
ATOM 724 N N . GLN A 1 91 ? 4.572 5.852 -0.332 1.00 92.88 91 GLN A N 1
ATOM 725 C CA . GLN A 1 91 ? 4.968 6.869 -1.313 1.00 92.88 91 GLN A CA 1
ATOM 726 C C . GLN A 1 91 ? 5.954 6.327 -2.357 1.00 92.88 91 GLN A C 1
ATOM 728 O O . GLN A 1 91 ? 5.794 6.625 -3.534 1.00 92.88 91 GLN A O 1
ATOM 733 N N . HIS A 1 92 ? 6.926 5.493 -1.972 1.00 90.94 92 HIS A N 1
ATOM 734 C CA . HIS A 1 92 ? 7.817 4.849 -2.946 1.00 90.94 92 HIS A CA 1
ATOM 735 C C . HIS A 1 92 ? 7.056 3.924 -3.906 1.00 90.94 92 HIS A C 1
ATOM 737 O O . HIS A 1 92 ? 7.322 3.947 -5.107 1.00 90.94 92 HIS A O 1
ATOM 743 N N . LEU A 1 93 ? 6.109 3.127 -3.397 1.00 94.56 93 LEU A N 1
ATOM 744 C CA . LEU A 1 93 ? 5.295 2.232 -4.226 1.00 94.56 93 LEU A CA 1
ATOM 745 C C . LEU A 1 93 ? 4.443 3.013 -5.231 1.00 94.56 93 LEU A C 1
ATOM 747 O O . LEU A 1 93 ? 4.461 2.709 -6.423 1.00 94.56 93 LEU A O 1
ATOM 751 N N . ILE A 1 94 ? 3.733 4.034 -4.747 1.00 93.88 94 ILE A N 1
ATOM 752 C CA . ILE A 1 94 ? 2.905 4.920 -5.570 1.00 93.88 94 ILE A CA 1
ATOM 753 C C . ILE A 1 94 ? 3.766 5.671 -6.583 1.00 93.88 94 ILE A C 1
ATOM 755 O O . ILE A 1 94 ? 3.404 5.754 -7.752 1.00 93.88 94 ILE A O 1
ATOM 759 N N . GLY A 1 95 ? 4.935 6.144 -6.160 1.00 91.25 95 GLY A N 1
ATOM 760 C CA . GLY A 1 95 ? 5.853 6.885 -7.004 1.00 91.25 95 GLY A CA 1
ATOM 761 C C . GLY A 1 95 ? 6.355 6.106 -8.211 1.00 91.25 95 GLY A C 1
ATOM 762 O O . GLY A 1 95 ? 6.213 6.554 -9.345 1.00 91.25 95 GLY A O 1
ATOM 763 N N . ILE A 1 96 ? 6.868 4.896 -7.975 1.00 91.56 96 ILE A N 1
ATOM 764 C CA . ILE A 1 96 ? 7.321 4.001 -9.052 1.00 91.56 96 ILE A CA 1
ATOM 765 C C . ILE A 1 96 ? 6.170 3.694 -10.012 1.00 91.56 96 ILE A C 1
ATOM 767 O O . ILE A 1 96 ? 6.363 3.658 -11.227 1.00 91.56 96 ILE A O 1
ATOM 771 N N . LEU A 1 97 ? 4.965 3.490 -9.477 1.00 92.88 97 LEU A N 1
ATOM 772 C CA . LEU A 1 97 ? 3.796 3.185 -10.286 1.00 92.88 97 LEU A CA 1
ATOM 773 C C . LEU A 1 97 ? 3.373 4.368 -11.171 1.00 92.88 97 LEU A C 1
ATOM 775 O O . LEU A 1 97 ? 3.154 4.169 -12.363 1.00 92.88 97 LEU A O 1
ATOM 779 N N . VAL A 1 98 ? 3.322 5.589 -10.635 1.00 91.25 98 VAL A N 1
ATOM 780 C CA . VAL A 1 98 ? 3.016 6.795 -11.426 1.00 91.25 98 VAL A CA 1
ATOM 781 C C . VAL A 1 98 ? 4.055 7.002 -12.529 1.00 91.25 98 VAL A C 1
ATOM 783 O O . VAL A 1 98 ? 3.670 7.128 -13.690 1.00 91.25 98 VAL A O 1
ATOM 786 N N . LEU A 1 99 ? 5.352 6.907 -12.209 1.00 86.25 99 LEU A N 1
ATOM 787 C CA . LEU A 1 99 ? 6.426 6.996 -13.209 1.00 86.25 99 LEU A CA 1
ATOM 788 C C . LEU A 1 99 ? 6.260 5.977 -14.329 1.00 86.25 99 LEU A C 1
ATOM 790 O O . LEU A 1 99 ? 6.464 6.284 -15.502 1.00 86.25 99 LEU A O 1
ATOM 794 N N . SER A 1 100 ? 5.891 4.744 -13.981 1.00 89.38 100 SER A N 1
ATOM 795 C CA . SER A 1 100 ? 5.700 3.721 -15.000 1.00 89.38 100 SER A CA 1
ATOM 796 C C . SER A 1 100 ? 4.576 4.069 -15.966 1.00 89.38 100 SER A C 1
ATOM 798 O O . SER A 1 100 ? 4.726 3.828 -17.160 1.00 89.38 100 SER A O 1
ATOM 800 N N . TYR A 1 101 ? 3.500 4.701 -15.494 1.00 89.62 101 TYR A N 1
ATOM 801 C CA . TYR A 1 101 ? 2.434 5.167 -16.373 1.00 89.62 101 TYR A CA 1
ATOM 802 C C . TYR A 1 101 ? 2.883 6.326 -17.260 1.00 89.62 101 TYR A C 1
ATOM 804 O O . TYR A 1 101 ? 2.616 6.294 -18.460 1.00 89.62 101 TYR A O 1
ATOM 812 N N . GLU A 1 102 ? 3.609 7.300 -16.710 1.00 88.94 102 GLU A N 1
ATOM 813 C CA . GLU A 1 102 ? 4.137 8.441 -17.474 1.00 88.94 102 GLU A CA 1
ATOM 814 C C . GLU A 1 102 ? 5.088 8.005 -18.595 1.00 88.94 102 GLU A C 1
ATOM 816 O O . GLU A 1 102 ? 5.088 8.584 -19.682 1.00 88.94 102 GLU A O 1
ATOM 821 N N . HIS A 1 103 ? 5.859 6.942 -18.359 1.00 85.69 103 HIS A N 1
ATOM 822 C CA . HIS A 1 103 ? 6.827 6.411 -19.316 1.00 85.69 103 HIS A CA 1
ATOM 823 C C . HIS A 1 103 ? 6.330 5.194 -20.116 1.00 85.69 103 HIS A C 1
ATOM 825 O O . HIS A 1 103 ? 7.093 4.633 -20.904 1.00 85.69 103 HIS A O 1
ATOM 831 N N . GLY A 1 104 ? 5.075 4.766 -19.940 1.00 90.81 104 GLY A N 1
ATOM 832 C CA . GLY A 1 104 ? 4.509 3.604 -20.639 1.00 90.81 104 GLY A CA 1
ATOM 833 C C . GLY A 1 104 ? 5.194 2.269 -20.306 1.00 90.81 104 GLY A C 1
ATOM 834 O O . GLY A 1 104 ? 5.216 1.357 -21.133 1.00 90.81 104 GLY A O 1
ATOM 835 N N . LEU A 1 105 ? 5.779 2.150 -19.113 1.00 90.56 105 LEU A N 1
ATOM 836 C CA . LEU A 1 105 ? 6.469 0.954 -18.640 1.00 90.56 105 LEU A CA 1
ATOM 837 C C . LEU A 1 105 ? 5.488 -0.031 -18.000 1.00 90.56 105 LEU A C 1
ATOM 839 O O . LEU A 1 105 ? 4.644 0.332 -17.184 1.00 90.56 105 LEU A O 1
ATOM 843 N N . SER A 1 106 ? 5.653 -1.315 -18.312 1.00 93.06 106 SER A N 1
ATOM 844 C CA . SER A 1 106 ? 4.943 -2.387 -17.616 1.00 93.06 106 SER A CA 1
ATOM 845 C C . SER A 1 106 ? 5.755 -2.853 -16.408 1.00 93.06 106 SER A C 1
ATOM 847 O O . SER A 1 106 ? 6.879 -3.342 -16.545 1.00 93.06 106 SER A O 1
ATOM 849 N N . LEU A 1 107 ? 5.197 -2.695 -15.207 1.00 91.94 107 LEU A N 1
ATOM 850 C CA . LEU A 1 107 ? 5.840 -3.136 -13.973 1.00 91.94 107 LEU A CA 1
ATOM 851 C C . LEU A 1 107 ? 5.436 -4.560 -13.584 1.00 91.94 107 LEU A C 1
ATOM 853 O O . LEU A 1 107 ? 4.273 -4.947 -13.669 1.00 91.94 107 LEU A O 1
ATOM 857 N N . THR A 1 108 ? 6.405 -5.316 -13.071 1.00 95.12 108 THR A N 1
ATOM 858 C CA . THR A 1 108 ? 6.211 -6.610 -12.413 1.00 95.12 108 THR A CA 1
ATOM 859 C C . THR A 1 108 ? 6.709 -6.515 -10.973 1.00 95.12 108 THR A C 1
ATOM 861 O O . THR A 1 108 ? 7.443 -5.591 -10.622 1.00 95.12 108 THR A O 1
ATOM 864 N N . ALA A 1 109 ? 6.341 -7.478 -10.125 1.00 95.38 109 ALA A N 1
ATOM 865 C CA . ALA A 1 109 ? 6.872 -7.533 -8.763 1.00 95.38 109 ALA A CA 1
ATOM 866 C C . ALA A 1 109 ? 8.411 -7.654 -8.743 1.00 95.38 109 ALA A C 1
ATOM 868 O O . ALA A 1 109 ? 9.046 -7.080 -7.863 1.00 95.38 109 ALA A O 1
ATOM 869 N N . ASP A 1 110 ? 9.007 -8.311 -9.747 1.00 94.69 110 ASP A N 1
ATOM 870 C CA . ASP A 1 110 ? 10.465 -8.435 -9.880 1.00 94.69 110 ASP A CA 1
ATOM 871 C C . ASP A 1 110 ? 11.131 -7.068 -10.115 1.00 94.69 110 ASP A C 1
ATOM 873 O O . ASP A 1 110 ? 12.198 -6.798 -9.566 1.00 94.69 110 ASP A O 1
ATOM 877 N N . HIS A 1 111 ? 10.484 -6.163 -10.865 1.00 94.00 111 HIS A N 1
ATOM 878 C CA . HIS A 1 111 ? 10.979 -4.791 -11.023 1.00 94.00 111 HIS A CA 1
ATOM 879 C C . HIS A 1 111 ? 11.021 -4.061 -9.675 1.00 94.00 111 HIS A C 1
ATOM 881 O O . HIS A 1 111 ? 12.030 -3.450 -9.337 1.00 94.00 111 HIS A O 1
ATOM 887 N N . PHE A 1 112 ? 9.971 -4.167 -8.856 1.00 94.06 112 PHE A N 1
ATOM 888 C CA . PHE A 1 112 ? 9.982 -3.566 -7.519 1.00 94.06 112 PHE A CA 1
ATOM 889 C C . PHE A 1 112 ? 11.039 -4.193 -6.607 1.00 94.06 112 PHE A C 1
ATOM 891 O O . PHE A 1 112 ? 11.681 -3.469 -5.854 1.00 94.06 112 PHE A O 1
ATOM 898 N N . GLU A 1 113 ? 11.261 -5.504 -6.676 1.00 93.75 113 GLU A N 1
ATOM 899 C CA . GLU A 1 113 ? 12.301 -6.190 -5.900 1.00 93.75 113 GLU A CA 1
ATOM 900 C C . GLU A 1 113 ? 13.725 -5.755 -6.302 1.00 93.75 113 GLU A C 1
ATOM 902 O O . GLU A 1 113 ? 14.617 -5.626 -5.451 1.00 93.75 113 GLU A O 1
ATOM 907 N N . ALA A 1 114 ? 13.928 -5.462 -7.589 1.00 91.81 114 ALA A N 1
ATOM 908 C CA . ALA A 1 114 ? 15.173 -4.910 -8.113 1.00 91.81 114 ALA A CA 1
ATOM 909 C C . ALA A 1 114 ? 15.404 -3.447 -7.690 1.00 91.81 114 ALA A C 1
ATOM 911 O O . ALA A 1 114 ? 16.552 -3.037 -7.500 1.00 91.81 114 ALA A O 1
ATOM 912 N N . LEU A 1 115 ? 14.336 -2.662 -7.513 1.00 91.25 115 LEU A N 1
ATOM 913 C CA . LEU A 1 115 ? 14.411 -1.244 -7.140 1.00 91.25 115 LEU A CA 1
ATOM 914 C C . LEU A 1 115 ? 14.403 -1.025 -5.623 1.00 91.25 115 LEU A C 1
ATOM 916 O O . LEU A 1 115 ? 15.038 -0.094 -5.127 1.00 91.25 115 LEU A O 1
ATOM 920 N N . LEU A 1 116 ? 13.709 -1.877 -4.871 1.00 94.00 116 LEU A N 1
ATOM 921 C CA . LEU A 1 116 ? 13.453 -1.718 -3.444 1.00 94.00 116 LEU A CA 1
ATOM 922 C C . LEU A 1 116 ? 14.004 -2.895 -2.637 1.00 94.00 116 LEU A C 1
ATOM 924 O O . LEU A 1 116 ? 14.163 -4.019 -3.110 1.00 94.00 116 LEU A O 1
ATOM 928 N N . ARG A 1 117 ? 14.279 -2.643 -1.361 1.00 94.25 117 ARG A N 1
ATOM 929 C CA . ARG A 1 117 ? 14.521 -3.687 -0.361 1.00 94.25 117 ARG A CA 1
ATOM 930 C C . ARG A 1 117 ? 13.706 -3.404 0.890 1.00 94.25 117 ARG A C 1
ATOM 932 O O . ARG A 1 117 ? 13.566 -2.247 1.292 1.00 94.25 117 ARG A O 1
ATOM 939 N N . LEU A 1 118 ? 13.216 -4.466 1.513 1.00 94.69 118 LEU A N 1
ATOM 940 C CA . LEU A 1 118 ? 12.517 -4.397 2.786 1.00 94.69 118 LEU A CA 1
ATOM 941 C C . LEU A 1 118 ? 13.528 -4.275 3.936 1.00 94.69 118 LEU A C 1
ATOM 943 O O . LEU A 1 118 ? 14.551 -4.960 3.960 1.00 94.69 118 LEU A O 1
ATOM 947 N N . GLN A 1 119 ? 13.249 -3.391 4.888 1.00 93.75 119 GLN A N 1
ATOM 948 C CA . GLN A 1 119 ? 14.013 -3.223 6.122 1.00 93.75 119 GLN A CA 1
ATOM 949 C C . GLN A 1 119 ? 13.071 -3.206 7.318 1.00 93.75 119 GLN A C 1
ATOM 951 O O . GLN A 1 119 ? 12.038 -2.544 7.285 1.00 93.75 119 GLN A O 1
ATOM 956 N N . ILE A 1 120 ? 13.459 -3.890 8.389 1.00 89.81 120 ILE A N 1
ATOM 957 C CA . ILE A 1 120 ? 12.740 -3.850 9.663 1.00 89.81 120 ILE A CA 1
ATOM 958 C C . ILE A 1 120 ? 13.139 -2.569 10.392 1.00 89.81 120 ILE A C 1
ATOM 960 O O . ILE A 1 120 ? 14.333 -2.291 10.558 1.00 89.81 120 ILE A O 1
ATOM 964 N N . ILE A 1 121 ? 12.155 -1.794 10.839 1.00 86.25 121 ILE A N 1
ATOM 965 C CA . ILE A 1 121 ? 12.397 -0.690 11.763 1.00 86.25 121 ILE A CA 1
ATOM 966 C C . ILE A 1 121 ? 12.401 -1.298 13.163 1.00 86.25 121 ILE A C 1
ATOM 968 O O . ILE A 1 121 ? 11.399 -1.847 13.603 1.00 86.25 121 ILE A O 1
ATOM 972 N N . ARG A 1 122 ? 13.547 -1.260 13.848 1.00 79.62 122 ARG A N 1
ATOM 973 C CA . ARG A 1 122 ? 13.662 -1.841 15.193 1.00 79.62 122 ARG A CA 1
ATOM 974 C C . ARG A 1 122 ? 12.657 -1.188 16.143 1.00 79.62 122 ARG A C 1
ATOM 976 O O . ARG A 1 122 ? 12.398 0.007 16.035 1.00 79.62 122 ARG A O 1
ATOM 983 N N . ASP A 1 123 ? 12.122 -1.997 17.054 1.00 75.94 123 ASP A N 1
ATOM 984 C CA . ASP A 1 123 ? 11.239 -1.574 18.151 1.00 75.94 123 ASP A CA 1
ATOM 985 C C . ASP A 1 123 ? 9.864 -1.029 17.713 1.00 75.94 123 ASP A C 1
ATOM 987 O O . ASP A 1 123 ? 9.095 -0.516 18.524 1.00 75.94 123 ASP A O 1
ATOM 991 N N . THR A 1 124 ? 9.524 -1.183 16.433 1.00 68.75 124 THR A N 1
ATOM 992 C CA . THR A 1 124 ? 8.202 -0.910 15.867 1.00 68.75 124 THR A CA 1
ATOM 993 C C . THR A 1 124 ? 7.856 -2.089 14.965 1.00 68.75 124 THR A C 1
ATOM 995 O O . THR A 1 124 ? 8.700 -2.459 14.157 1.00 68.75 124 THR A O 1
ATOM 998 N N . ASP A 1 125 ? 6.665 -2.685 15.050 1.00 75.38 125 ASP A N 1
ATOM 999 C CA . ASP A 1 125 ? 6.219 -3.770 14.145 1.00 75.38 125 ASP A CA 1
ATOM 1000 C C . ASP A 1 125 ? 5.967 -3.253 12.706 1.00 75.38 125 ASP A C 1
ATOM 1002 O O . ASP A 1 125 ? 4.929 -3.482 12.088 1.00 75.38 125 ASP A O 1
ATOM 1006 N N . THR A 1 126 ? 6.893 -2.448 12.187 1.00 85.81 126 THR A N 1
ATOM 1007 C CA . THR A 1 126 ? 6.797 -1.654 10.971 1.00 85.81 126 THR A CA 1
ATOM 1008 C C . THR A 1 126 ? 8.030 -1.892 10.107 1.00 85.81 126 THR A C 1
ATOM 1010 O O . THR A 1 126 ? 9.171 -1.937 10.571 1.00 85.81 126 THR A O 1
ATOM 1013 N N . TYR A 1 127 ? 7.794 -1.989 8.809 1.00 91.12 127 TYR A N 1
ATOM 1014 C CA . TYR A 1 127 ? 8.789 -2.192 7.781 1.00 91.12 127 TYR A CA 1
ATOM 1015 C C . TYR A 1 127 ? 8.912 -0.944 6.909 1.00 91.12 127 TYR A C 1
ATOM 1017 O O . TYR A 1 127 ? 7.981 -0.148 6.734 1.00 91.12 127 TYR A O 1
ATOM 1025 N N . LYS A 1 128 ? 10.100 -0.782 6.336 1.00 93.56 128 LYS A N 1
ATOM 1026 C CA . LYS A 1 128 ? 10.415 0.261 5.373 1.00 93.56 128 LYS A CA 1
ATOM 1027 C C . LYS A 1 128 ? 10.892 -0.360 4.068 1.00 93.56 128 LYS A C 1
ATOM 1029 O O . LYS A 1 128 ? 11.883 -1.083 4.058 1.00 93.56 128 LYS A O 1
ATOM 1034 N N . LEU A 1 129 ? 10.242 -0.013 2.965 1.00 93.50 129 LEU A N 1
ATOM 1035 C CA . LEU A 1 129 ? 10.782 -0.200 1.626 1.00 93.50 129 LEU A CA 1
ATOM 1036 C C . LEU A 1 129 ? 11.743 0.947 1.329 1.00 93.50 129 LEU A C 1
ATOM 1038 O O . LEU A 1 129 ? 11.353 2.119 1.323 1.00 93.50 129 LEU A O 1
ATOM 1042 N N . VAL A 1 130 ? 13.011 0.615 1.106 1.00 90.69 130 VAL A N 1
ATOM 1043 C CA . VAL A 1 130 ? 14.045 1.589 0.746 1.00 90.69 130 VAL A CA 1
ATOM 1044 C C . VAL A 1 130 ? 14.562 1.320 -0.662 1.00 90.69 130 VAL A C 1
ATOM 1046 O O . VAL A 1 130 ? 14.747 0.152 -1.011 1.00 90.69 130 VAL A O 1
ATOM 1049 N N . PRO A 1 131 ? 14.856 2.367 -1.448 1.00 88.50 131 PRO A N 1
ATOM 1050 C CA . PRO A 1 131 ? 15.549 2.209 -2.715 1.00 88.50 131 PRO A CA 1
ATOM 1051 C C . PRO A 1 131 ? 16.882 1.474 -2.571 1.00 88.50 131 PRO A C 1
ATOM 1053 O O . PRO A 1 131 ? 17.610 1.644 -1.583 1.00 88.50 131 PRO A O 1
ATOM 1056 N N . ARG A 1 132 ? 17.218 0.657 -3.568 1.00 86.06 132 ARG A N 1
ATOM 1057 C CA . ARG A 1 132 ? 18.553 0.076 -3.730 1.00 86.06 132 ARG A CA 1
ATOM 1058 C C . ARG A 1 132 ? 19.489 1.116 -4.36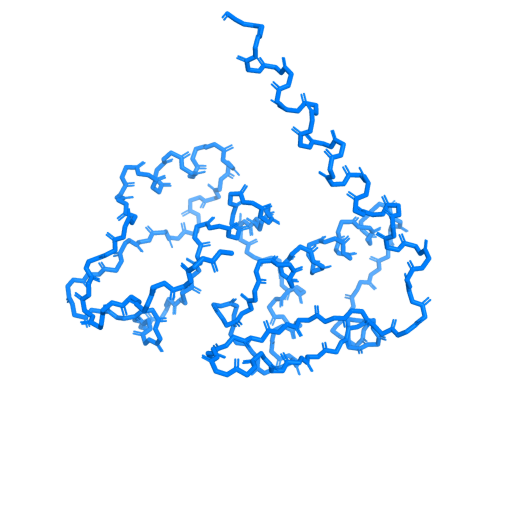5 1.00 86.06 132 ARG A C 1
ATOM 1060 O O . ARG A 1 132 ? 19.058 1.986 -5.115 1.00 86.06 132 ARG A O 1
ATOM 1067 N N . ASN A 1 133 ? 20.779 1.025 -4.026 1.00 63.12 133 ASN A N 1
ATOM 1068 C CA . ASN A 1 133 ? 21.823 2.059 -4.168 1.00 63.12 133 ASN A CA 1
ATOM 1069 C C . ASN A 1 133 ? 22.008 2.715 -5.559 1.00 63.12 133 ASN A C 1
ATOM 1071 O O . ASN A 1 133 ? 22.734 3.697 -5.642 1.00 63.12 133 ASN A O 1
ATOM 1075 N N . PHE A 1 134 ? 21.389 2.223 -6.634 1.00 54.09 134 PHE A N 1
ATOM 1076 C CA . PHE A 1 134 ? 21.516 2.810 -7.976 1.00 54.09 134 PHE A CA 1
ATOM 1077 C C . PHE A 1 134 ? 20.538 3.955 -8.273 1.00 54.09 134 PHE A C 1
ATOM 1079 O O . PHE A 1 134 ? 20.715 4.638 -9.272 1.00 54.09 134 PHE A O 1
ATOM 1086 N N . MET A 1 135 ? 19.535 4.202 -7.425 1.00 52.53 135 MET A N 1
ATOM 1087 C CA . MET A 1 135 ? 18.457 5.141 -7.767 1.00 52.53 135 MET A CA 1
ATOM 1088 C C . MET A 1 135 ? 18.520 6.516 -7.075 1.00 52.53 135 MET A C 1
ATOM 1090 O O . MET A 1 135 ? 17.649 7.350 -7.305 1.00 52.53 135 MET A O 1
ATOM 1094 N N . SER A 1 136 ? 19.489 6.801 -6.196 1.00 50.31 136 SER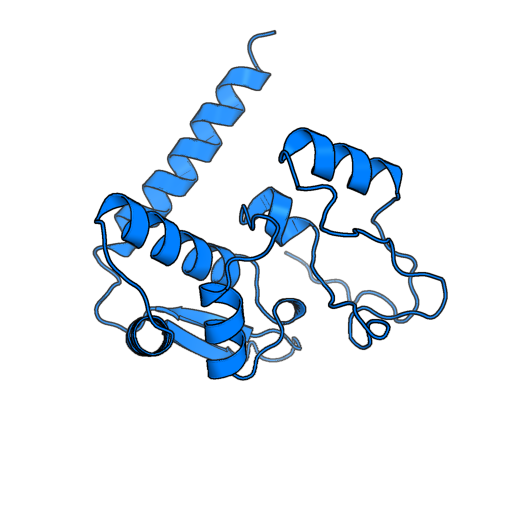 A N 1
ATOM 1095 C CA . SER A 1 136 ? 19.439 8.016 -5.351 1.00 50.31 136 SER A CA 1
ATOM 1096 C C . SER A 1 136 ? 19.461 9.344 -6.123 1.00 50.31 136 SER A C 1
ATOM 1098 O O . SER A 1 136 ? 19.059 10.359 -5.564 1.00 50.31 136 SER A O 1
ATOM 1100 N N . VAL A 1 137 ? 19.918 9.345 -7.380 1.00 47.00 137 VAL A N 1
ATOM 1101 C CA . VAL A 1 137 ? 20.042 10.552 -8.218 1.00 47.00 137 VAL A CA 1
ATOM 1102 C C . VAL A 1 137 ? 18.732 10.887 -8.953 1.00 47.00 137 VAL A C 1
ATOM 1104 O O . VAL A 1 137 ? 18.438 12.058 -9.152 1.00 47.00 137 VAL A O 1
ATOM 1107 N N . GLU A 1 138 ? 17.902 9.890 -9.283 1.00 50.50 138 GLU A N 1
ATOM 1108 C CA . GLU A 1 138 ? 16.576 10.095 -9.903 1.00 50.50 138 GLU A CA 1
ATOM 1109 C C . GLU A 1 138 ? 15.468 10.315 -8.855 1.00 50.50 138 GLU A C 1
ATOM 1111 O O . GLU A 1 138 ? 14.498 11.028 -9.107 1.00 50.50 138 GLU A O 1
ATOM 1116 N N . TRP A 1 139 ? 15.631 9.787 -7.634 1.00 53.00 139 TRP A N 1
ATOM 1117 C CA . TRP A 1 139 ? 14.656 9.975 -6.549 1.00 53.00 139 TRP A CA 1
ATOM 1118 C C . TRP A 1 139 ? 14.579 11.404 -5.996 1.00 53.00 139 TRP A C 1
ATOM 1120 O O . TRP A 1 139 ? 13.542 11.758 -5.435 1.00 53.00 139 TRP A O 1
ATOM 1130 N N . SER A 1 140 ? 15.630 12.230 -6.113 1.00 53.34 140 SER A N 1
ATOM 1131 C CA . SER A 1 140 ? 15.570 13.613 -5.603 1.00 53.34 140 SER A CA 1
ATOM 1132 C C . SER A 1 140 ? 14.575 14.452 -6.404 1.00 53.34 140 SER A C 1
ATOM 1134 O O . SER A 1 140 ? 13.735 15.120 -5.812 1.00 53.34 140 SER A O 1
ATOM 1136 N N . PHE A 1 141 ? 14.581 14.306 -7.733 1.00 52.81 141 PHE A N 1
ATOM 1137 C CA . PHE A 1 141 ? 13.579 14.900 -8.622 1.00 52.81 141 PHE A CA 1
ATOM 1138 C C . PHE A 1 141 ? 12.159 14.431 -8.282 1.00 52.81 141 PHE A C 1
ATOM 1140 O O . PHE A 1 141 ? 11.200 15.195 -8.373 1.00 52.81 141 PHE A O 1
ATOM 1147 N N . PHE A 1 142 ? 12.030 13.177 -7.848 1.00 54.97 142 PHE A N 1
ATOM 1148 C CA . PHE A 1 142 ? 10.749 12.576 -7.507 1.00 54.97 142 PHE A CA 1
ATOM 1149 C C . PHE A 1 142 ? 10.145 13.122 -6.202 1.00 54.97 142 PHE A C 1
ATOM 1151 O O . PHE A 1 142 ? 8.940 13.366 -6.119 1.00 54.97 142 PHE A O 1
ATOM 1158 N N . LEU A 1 143 ? 10.982 13.356 -5.185 1.00 53.91 143 LEU A N 1
ATOM 1159 C CA . LEU A 1 143 ? 10.561 14.029 -3.954 1.00 53.91 143 LEU A CA 1
ATOM 1160 C C . LEU A 1 143 ? 10.201 15.495 -4.219 1.00 53.91 143 LEU A C 1
ATOM 1162 O O . LEU A 1 143 ? 9.191 15.955 -3.694 1.00 53.91 143 LEU A O 1
ATOM 1166 N N . ASP A 1 144 ? 10.962 16.195 -5.065 1.00 54.09 144 ASP A N 1
ATOM 1167 C CA . ASP A 1 144 ? 10.681 17.590 -5.423 1.00 54.09 144 ASP A CA 1
ATOM 1168 C C . ASP A 1 144 ? 9.328 17.742 -6.141 1.00 54.09 144 ASP A C 1
ATOM 1170 O O . ASP A 1 144 ? 8.590 18.684 -5.854 1.00 54.09 144 ASP A O 1
ATOM 1174 N N . PHE A 1 145 ? 8.945 16.795 -7.006 1.00 47.84 145 PHE A N 1
ATOM 1175 C CA . PHE A 1 145 ? 7.635 16.800 -7.672 1.00 47.84 145 PHE A CA 1
ATOM 1176 C C . PHE A 1 145 ? 6.472 16.565 -6.691 1.00 47.84 145 PHE A C 1
ATOM 1178 O O . PHE A 1 145 ? 5.497 17.318 -6.686 1.00 47.84 145 PHE A O 1
ATOM 1185 N N . LEU A 1 146 ? 6.600 15.576 -5.796 1.00 49.38 146 LEU A N 1
ATOM 1186 C CA . LEU A 1 146 ? 5.610 15.307 -4.743 1.00 49.38 146 LEU A CA 1
ATOM 1187 C C . LEU A 1 146 ? 5.460 16.486 -3.761 1.00 49.38 146 LEU A C 1
ATOM 1189 O O . LEU A 1 146 ? 4.341 16.803 -3.357 1.00 49.38 146 LEU A O 1
ATOM 1193 N N . TYR 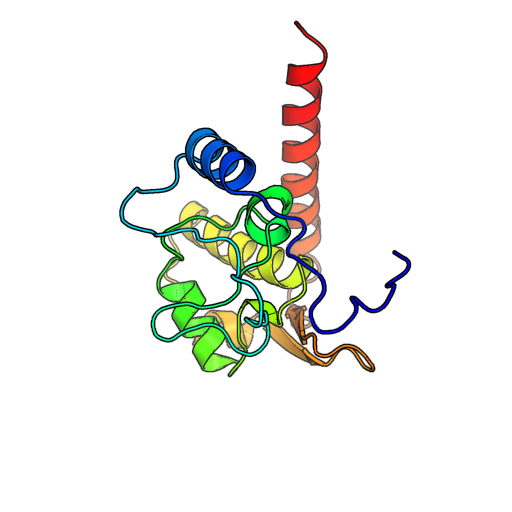A 1 147 ? 6.560 17.161 -3.409 1.00 50.38 147 TYR A N 1
ATOM 1194 C CA . TYR A 1 147 ? 6.539 18.377 -2.583 1.00 50.38 147 TYR A CA 1
ATOM 1195 C C . TYR A 1 147 ? 5.956 19.589 -3.329 1.00 50.38 147 TYR A C 1
ATOM 1197 O O . TYR A 1 147 ? 5.227 20.391 -2.737 1.00 50.38 147 TYR A O 1
ATOM 1205 N N . ALA A 1 148 ? 6.239 19.738 -4.626 1.00 46.75 148 ALA A N 1
ATOM 1206 C CA . ALA A 1 148 ? 5.705 20.831 -5.438 1.00 46.75 148 ALA A CA 1
ATOM 1207 C C . ALA A 1 148 ? 4.175 20.747 -5.588 1.00 46.75 148 ALA A C 1
ATOM 1209 O O . ALA A 1 148 ? 3.491 21.773 -5.519 1.00 46.75 148 ALA A O 1
ATOM 1210 N N . GLU A 1 149 ? 3.615 19.541 -5.713 1.00 46.25 149 GLU A N 1
ATOM 1211 C CA . GLU A 1 149 ? 2.162 19.342 -5.789 1.00 46.25 149 GLU A CA 1
ATOM 1212 C C . GLU A 1 149 ? 1.451 19.642 -4.449 1.00 46.25 149 GLU A C 1
ATOM 1214 O O . GLU A 1 149 ? 0.323 20.143 -4.433 1.00 46.25 149 GLU A O 1
ATOM 1219 N N . GLU A 1 150 ? 2.121 19.406 -3.313 1.00 47.62 150 GLU A N 1
ATOM 1220 C CA . GLU A 1 150 ? 1.636 19.784 -1.976 1.00 47.62 150 GLU A CA 1
ATOM 1221 C C . GLU A 1 150 ? 1.568 21.316 -1.813 1.00 47.62 150 GLU A C 1
ATOM 1223 O O . GLU A 1 150 ? 0.580 21.845 -1.297 1.00 47.62 150 GLU A O 1
ATOM 1228 N N . SER A 1 151 ? 2.563 22.038 -2.342 1.00 43.31 151 SER A N 1
ATOM 1229 C CA . SER A 1 151 ? 2.601 23.510 -2.356 1.00 43.31 151 SER A CA 1
ATOM 1230 C C . SER A 1 151 ? 1.518 24.116 -3.260 1.00 43.31 151 SER A C 1
ATOM 1232 O O . SER A 1 151 ? 0.828 25.060 -2.868 1.00 43.31 151 SER A O 1
ATOM 1234 N N . SER A 1 152 ? 1.292 23.528 -4.441 1.00 42.31 152 SER A N 1
ATOM 1235 C CA . SER A 1 152 ? 0.276 24.017 -5.383 1.00 42.31 152 SER A CA 1
ATOM 1236 C C . SER A 1 152 ? -1.154 23.855 -4.856 1.00 42.31 152 SER A C 1
ATOM 1238 O O . SER A 1 152 ? -1.996 24.704 -5.135 1.00 42.31 152 SER A O 1
ATOM 1240 N N . LYS A 1 153 ? -1.439 22.805 -4.075 1.00 47.41 153 LYS A N 1
ATOM 1241 C CA . LYS A 1 153 ? -2.764 22.587 -3.460 1.00 47.41 153 LYS A CA 1
ATOM 1242 C C . LYS A 1 153 ? -2.964 23.389 -2.167 1.00 47.41 153 LYS A C 1
ATOM 1244 O O . LYS A 1 153 ? -4.098 23.692 -1.811 1.00 47.41 153 LYS A O 1
ATOM 1249 N N . GLY A 1 154 ? -1.884 23.787 -1.489 1.00 38.06 154 GLY A N 1
ATOM 1250 C CA . GLY A 1 154 ? -1.931 24.720 -0.356 1.00 38.06 154 GLY A CA 1
ATOM 1251 C C . GLY A 1 154 ? -2.201 26.177 -0.759 1.00 38.06 154 GLY A C 1
ATOM 1252 O O . GLY A 1 154 ? -2.728 26.944 0.043 1.00 38.06 154 GLY A O 1
ATOM 1253 N N . ALA A 1 155 ? -1.889 26.555 -2.002 1.00 38.41 155 ALA A N 1
ATOM 1254 C CA . ALA A 1 155 ? -2.145 27.899 -2.522 1.00 38.41 155 ALA A CA 1
ATOM 1255 C C . ALA A 1 155 ? -3.628 28.151 -2.868 1.00 38.41 155 ALA A C 1
ATOM 1257 O O . ALA A 1 155 ? -4.081 29.290 -2.790 1.00 38.41 155 ALA A O 1
ATOM 1258 N N . GLU A 1 156 ? -4.398 27.106 -3.186 1.00 39.19 156 GLU A N 1
ATOM 1259 C CA . GLU A 1 156 ? -5.823 27.230 -3.540 1.00 39.19 156 GLU A CA 1
ATOM 1260 C C . GLU A 1 156 ? -6.744 27.375 -2.312 1.00 39.19 156 GLU A C 1
ATOM 1262 O O . GLU A 1 156 ? -7.840 27.911 -2.421 1.00 39.19 156 GLU A O 1
ATOM 1267 N N . VAL A 1 157 ? -6.285 26.987 -1.115 1.00 41.94 157 VAL A N 1
ATOM 1268 C CA . VAL A 1 157 ? -7.059 27.113 0.141 1.00 41.94 157 VAL A CA 1
ATOM 1269 C C . VAL A 1 157 ? -6.917 28.505 0.784 1.00 41.94 157 VAL A C 1
ATOM 1271 O O . VAL A 1 157 ? -7.694 28.866 1.662 1.00 41.94 157 VAL A O 1
ATOM 1274 N N . CYS A 1 158 ? -5.971 29.328 0.322 1.00 38.34 158 CYS A N 1
ATOM 1275 C CA . CYS A 1 158 ? -5.784 30.706 0.798 1.00 38.34 158 CYS A CA 1
ATOM 1276 C C . CYS A 1 158 ? -6.404 31.769 -0.128 1.00 38.34 158 CYS A C 1
ATOM 1278 O O . CYS A 1 158 ? -6.229 32.963 0.116 1.00 38.34 158 CYS A O 1
ATOM 1280 N N . ALA A 1 159 ? -7.119 31.354 -1.177 1.00 41.47 159 ALA A N 1
ATOM 1281 C CA . ALA A 1 159 ? -7.819 32.238 -2.103 1.00 41.47 159 ALA A CA 1
ATOM 1282 C C . ALA A 1 159 ? -9.304 31.848 -2.205 1.00 41.47 159 ALA A C 1
ATOM 1284 O O . ALA A 1 159 ? -9.785 31.419 -3.250 1.00 41.47 159 ALA A O 1
ATOM 1285 N N . SER A 1 160 ? -10.037 31.967 -1.099 1.00 36.62 160 SER A N 1
ATOM 1286 C CA . SER A 1 160 ? -11.507 32.031 -1.068 1.00 36.62 160 SER A CA 1
ATOM 1287 C C . SER A 1 160 ? -11.953 32.865 0.123 1.00 36.62 160 SER A C 1
ATOM 1289 O O . SER A 1 160 ? -11.464 32.584 1.240 1.00 36.62 160 SER A O 1
#